Protein AF-A0A409WZF4-F1 (afdb_monomer)

Mean predicted aligned error: 14.05 Å

Structure (mmCIF, N/CA/C/O backbone):
data_AF-A0A409WZF4-F1
#
_entry.id   AF-A0A409WZF4-F1
#
loop_
_atom_site.group_PDB
_atom_site.id
_atom_site.type_symbol
_atom_site.label_atom_id
_atom_site.label_alt_id
_atom_site.label_comp_id
_atom_site.label_asym_id
_atom_site.label_entity_id
_atom_site.label_seq_id
_atom_site.pdbx_PDB_ins_code
_atom_site.Cartn_x
_atom_site.Cartn_y
_atom_site.Cartn_z
_atom_site.occupancy
_atom_site.B_iso_or_equiv
_atom_site.auth_seq_id
_atom_site.auth_comp_id
_atom_site.auth_asym_id
_atom_site.auth_atom_id
_atom_site.pdbx_PDB_model_num
ATOM 1 N N . MET A 1 1 ? -5.340 -4.401 34.064 1.00 44.69 1 MET A N 1
ATOM 2 C CA . MET A 1 1 ? -5.906 -4.883 32.781 1.00 44.69 1 MET A CA 1
ATOM 3 C C . MET A 1 1 ? -4.802 -4.963 31.713 1.00 44.69 1 MET A C 1
ATOM 5 O O . MET A 1 1 ? -5.008 -4.525 30.590 1.00 44.69 1 MET A O 1
ATOM 9 N N . ASP A 1 2 ? -3.638 -5.542 32.041 1.00 51.69 2 ASP A N 1
ATOM 10 C CA . ASP A 1 2 ? -2.490 -5.623 31.113 1.00 51.69 2 ASP A CA 1
ATOM 11 C C . ASP A 1 2 ? -2.281 -7.013 30.501 1.00 51.69 2 ASP A C 1
ATOM 13 O O . ASP A 1 2 ? -1.677 -7.119 29.440 1.00 51.69 2 ASP A O 1
ATOM 17 N N . SER A 1 3 ? -2.851 -8.066 31.104 1.00 51.91 3 SER A N 1
ATOM 18 C CA . SER A 1 3 ? -2.638 -9.458 30.670 1.00 51.91 3 SER A CA 1
ATOM 19 C C . SER A 1 3 ? -3.041 -9.710 29.209 1.00 51.91 3 SER A C 1
ATOM 21 O O . SER A 1 3 ? -2.327 -10.392 28.485 1.00 51.91 3 SER A O 1
ATOM 23 N N . PHE A 1 4 ? -4.135 -9.095 28.740 1.00 53.56 4 PHE A N 1
ATOM 24 C CA . PHE A 1 4 ? -4.645 -9.288 27.375 1.00 53.56 4 PHE A CA 1
ATOM 25 C C . PHE A 1 4 ? -3.746 -8.696 26.278 1.00 53.56 4 PHE A C 1
ATOM 27 O O . PHE A 1 4 ? -3.805 -9.146 25.137 1.00 53.56 4 PHE A O 1
ATOM 34 N N . LYS A 1 5 ? -2.933 -7.675 26.589 1.00 56.38 5 LYS A N 1
ATOM 35 C CA . LYS A 1 5 ? -2.025 -7.063 25.603 1.00 56.38 5 LYS A CA 1
ATOM 36 C C . LYS A 1 5 ? -0.801 -7.946 25.370 1.00 56.38 5 LYS A C 1
ATOM 38 O O . LYS A 1 5 ? -0.409 -8.134 24.224 1.00 56.38 5 LYS A O 1
ATOM 43 N N . THR A 1 6 ? -0.263 -8.522 26.444 1.00 61.72 6 THR A N 1
ATOM 44 C CA . THR A 1 6 ? 0.867 -9.459 26.396 1.00 61.72 6 THR A CA 1
ATOM 45 C C . THR A 1 6 ? 0.544 -10.732 25.622 1.00 61.72 6 THR A C 1
ATOM 47 O O . THR A 1 6 ? 1.403 -11.224 24.898 1.00 61.72 6 THR A O 1
ATOM 50 N N . ASP A 1 7 ? -0.690 -11.235 25.716 1.00 75.31 7 ASP A N 1
ATOM 51 C CA . ASP A 1 7 ? -1.076 -12.468 25.021 1.00 75.31 7 ASP A CA 1
ATOM 52 C C . ASP A 1 7 ? -1.218 -12.256 23.504 1.00 75.31 7 ASP A C 1
ATOM 54 O O . ASP A 1 7 ? -0.769 -13.090 22.721 1.00 75.31 7 ASP A O 1
ATOM 58 N N . PHE A 1 8 ? -1.775 -11.118 23.078 1.00 75.19 8 PHE A N 1
ATOM 59 C CA . PHE A 1 8 ? -1.938 -10.788 21.658 1.00 75.19 8 PHE A CA 1
ATOM 60 C C . PHE A 1 8 ? -0.607 -10.482 20.959 1.00 75.19 8 PHE A C 1
ATOM 62 O O . PHE A 1 8 ? -0.346 -10.981 19.869 1.00 75.19 8 PHE A O 1
ATOM 69 N N . GLU A 1 9 ? 0.252 -9.672 21.581 1.00 71.00 9 GLU A N 1
ATOM 70 C CA . GLU A 1 9 ? 1.573 -9.359 21.024 1.00 71.00 9 GLU A CA 1
ATOM 71 C C . GLU A 1 9 ? 2.424 -10.625 20.880 1.00 71.00 9 GLU A C 1
ATOM 73 O O . GLU A 1 9 ? 3.064 -10.831 19.851 1.00 71.00 9 GLU A O 1
ATOM 78 N N . LYS A 1 10 ? 2.360 -11.523 21.870 1.00 77.81 10 LYS A N 1
ATOM 79 C CA . LYS A 1 10 ? 3.034 -12.819 21.813 1.00 77.81 10 LYS A CA 1
ATOM 80 C C . LYS A 1 10 ? 2.513 -13.693 20.671 1.00 77.81 10 LYS A C 1
ATOM 82 O O . LYS A 1 10 ? 3.322 -14.277 19.962 1.00 77.81 10 LYS A O 1
ATOM 87 N N . GLN A 1 11 ? 1.196 -13.737 20.456 1.00 80.50 11 GLN A N 1
ATOM 88 C CA . GLN A 1 11 ? 0.603 -14.455 19.322 1.00 80.50 11 GLN A CA 1
ATOM 89 C C . GLN A 1 11 ? 1.108 -13.920 17.979 1.00 80.50 11 GLN A C 1
ATOM 91 O O . GLN A 1 11 ? 1.505 -14.713 17.134 1.00 80.50 11 GLN A O 1
ATOM 96 N N . LEU A 1 12 ? 1.170 -12.597 17.796 1.00 74.31 12 LEU A N 1
ATOM 97 C CA . LEU A 1 12 ? 1.699 -12.004 16.563 1.00 74.31 12 LEU A CA 1
ATOM 98 C C . LEU A 1 12 ? 3.181 -12.327 16.347 1.00 74.31 12 LEU A C 1
ATOM 100 O O . LEU A 1 12 ? 3.586 -12.623 15.226 1.00 74.31 12 LEU A O 1
ATOM 104 N N . ILE A 1 13 ? 3.994 -12.275 17.404 1.00 75.00 13 ILE A N 1
ATOM 105 C CA . ILE A 1 13 ? 5.414 -12.633 17.3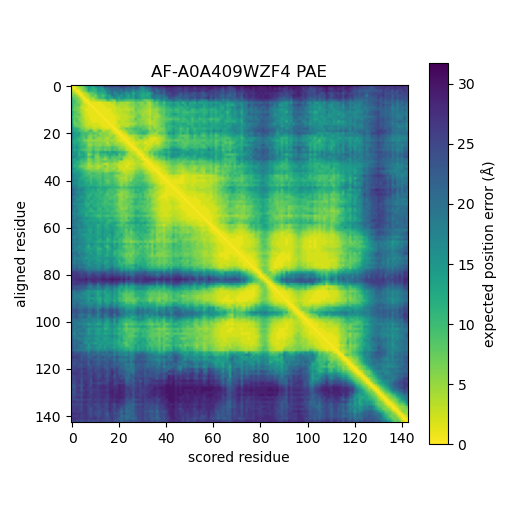19 1.00 75.00 13 ILE A CA 1
ATOM 106 C C . ILE A 1 13 ? 5.560 -14.108 16.942 1.00 75.00 13 ILE A C 1
ATOM 108 O O . ILE A 1 13 ? 6.340 -14.431 16.048 1.00 75.00 13 IL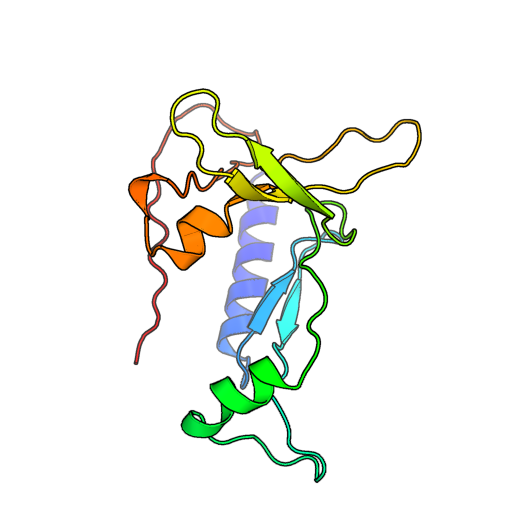E A O 1
ATOM 112 N N . ASP A 1 14 ? 4.791 -14.994 17.573 1.00 80.12 14 ASP A N 1
ATOM 113 C CA . ASP A 1 14 ? 4.802 -16.419 17.256 1.00 80.12 14 ASP A CA 1
ATOM 114 C C . ASP A 1 14 ? 4.353 -16.657 15.802 1.00 80.12 14 ASP A C 1
ATOM 116 O O . ASP A 1 14 ? 5.024 -17.386 15.076 1.00 80.12 14 ASP A O 1
ATOM 120 N N . GLU A 1 15 ? 3.294 -16.000 15.322 1.00 79.12 15 GLU A N 1
ATOM 121 C CA . GLU A 1 15 ? 2.870 -16.071 13.916 1.00 79.12 15 GLU A CA 1
ATOM 122 C C . GLU A 1 15 ? 3.976 -15.602 12.956 1.00 79.12 15 GLU A C 1
ATOM 124 O O . GLU A 1 15 ? 4.253 -16.271 11.959 1.00 79.12 15 GLU A O 1
ATOM 129 N N . GLN A 1 16 ? 4.651 -14.490 13.263 1.00 74.81 16 GLN A N 1
ATOM 130 C CA . GLN A 1 16 ? 5.725 -13.951 12.428 1.00 74.81 16 GLN A CA 1
ATOM 131 C C . GLN A 1 16 ? 6.947 -14.874 12.391 1.00 74.81 16 GLN A C 1
ATOM 133 O O . GLN A 1 16 ? 7.543 -15.055 11.332 1.00 74.81 16 GLN A O 1
ATOM 138 N N . LEU A 1 17 ? 7.313 -15.478 13.526 1.00 75.44 17 LEU A N 1
ATOM 139 C CA . LEU A 1 17 ? 8.435 -16.416 13.620 1.00 75.44 17 LEU A CA 1
ATOM 140 C C . LEU A 1 17 ? 8.213 -17.689 12.792 1.00 75.44 17 LEU A C 1
ATOM 142 O O . LEU A 1 17 ? 9.183 -18.291 12.336 1.00 75.44 17 LEU A O 1
ATOM 146 N N . HIS A 1 18 ? 6.956 -18.093 12.596 1.00 76.94 18 HIS A N 1
ATOM 147 C CA . HIS A 1 18 ? 6.596 -19.275 11.809 1.00 76.94 18 HIS A CA 1
ATOM 148 C C . HIS A 1 18 ? 6.220 -18.949 10.355 1.00 76.94 18 HIS A C 1
ATOM 150 O O . HIS A 1 18 ? 5.984 -19.867 9.566 1.00 76.94 18 HIS A O 1
ATOM 156 N N . ALA A 1 19 ? 6.170 -17.671 9.974 1.00 73.44 19 ALA A N 1
ATOM 157 C CA . ALA A 1 19 ? 5.874 -17.270 8.608 1.00 73.44 19 ALA A CA 1
ATOM 158 C C . ALA A 1 19 ? 7.068 -17.575 7.687 1.00 73.44 19 ALA A C 1
ATOM 160 O O . ALA A 1 19 ? 8.174 -17.078 7.880 1.00 73.44 19 ALA A O 1
ATOM 161 N N . ALA A 1 20 ? 6.831 -18.366 6.638 1.00 69.88 20 ALA A N 1
ATOM 162 C CA . ALA A 1 20 ? 7.826 -18.628 5.592 1.00 69.88 20 ALA A CA 1
ATOM 163 C C . ALA A 1 20 ? 7.965 -17.464 4.589 1.00 69.88 20 ALA A C 1
ATOM 165 O O . ALA A 1 20 ? 8.864 -17.472 3.749 1.00 69.88 20 ALA A O 1
ATOM 166 N N . ASN A 1 21 ? 7.066 -16.478 4.673 1.00 68.50 21 ASN A N 1
ATOM 167 C CA . ASN A 1 21 ? 6.917 -15.379 3.729 1.00 68.50 21 ASN A CA 1
ATOM 168 C C . ASN A 1 21 ? 7.046 -14.021 4.424 1.00 68.50 21 ASN A C 1
ATOM 170 O O . ASN A 1 21 ? 6.842 -13.887 5.632 1.00 68.50 21 ASN A O 1
ATOM 174 N N . MET A 1 22 ? 7.330 -12.986 3.631 1.00 71.69 22 MET A N 1
ATOM 175 C CA . MET A 1 22 ? 7.289 -11.606 4.104 1.00 71.69 22 MET A CA 1
ATOM 176 C C . MET A 1 22 ? 5.851 -11.245 4.497 1.00 71.69 22 MET A C 1
ATOM 178 O O . MET A 1 22 ? 4.932 -11.313 3.679 1.00 71.69 22 MET A O 1
ATOM 182 N N . THR A 1 23 ? 5.656 -10.860 5.754 1.00 72.88 23 THR A N 1
ATOM 183 C CA . THR A 1 23 ? 4.357 -10.478 6.313 1.00 72.88 23 THR A CA 1
ATOM 184 C C . THR A 1 23 ? 4.352 -9.000 6.696 1.00 72.88 23 THR A C 1
ATOM 186 O O . THR A 1 23 ? 5.381 -8.420 7.034 1.00 72.88 23 THR A O 1
ATOM 189 N N . THR A 1 24 ? 3.183 -8.369 6.621 1.00 74.12 24 THR A N 1
ATOM 190 C CA . THR A 1 24 ? 2.914 -7.028 7.153 1.00 74.12 24 THR A CA 1
ATOM 191 C C . THR A 1 24 ? 1.776 -7.087 8.161 1.00 74.12 24 THR A C 1
ATOM 193 O O . THR A 1 24 ? 0.978 -8.025 8.169 1.00 74.12 24 THR A O 1
ATOM 196 N N . PHE A 1 25 ? 1.692 -6.090 9.034 1.00 72.81 25 PHE A N 1
ATOM 197 C CA . PHE A 1 25 ? 0.661 -6.026 10.059 1.00 72.81 25 PHE A CA 1
ATOM 198 C C . PHE A 1 25 ? -0.538 -5.210 9.578 1.00 72.81 25 PHE A C 1
ATOM 200 O O . PHE A 1 25 ? -0.417 -4.027 9.255 1.00 72.81 25 PHE A O 1
ATOM 207 N N . ARG A 1 26 ? -1.724 -5.826 9.579 1.00 69.06 26 ARG A N 1
ATOM 208 C CA . ARG A 1 26 ? -2.988 -5.142 9.306 1.00 69.06 26 ARG A CA 1
ATOM 209 C C . ARG A 1 26 ? -3.718 -4.870 10.629 1.00 69.06 26 ARG A C 1
ATOM 211 O O . ARG A 1 26 ? -4.248 -5.809 11.224 1.00 69.06 26 ARG A O 1
ATOM 218 N N . PRO A 1 27 ? -3.806 -3.606 11.084 1.00 63.22 27 PRO A N 1
ATOM 219 C CA . PRO A 1 27 ? -4.362 -3.272 12.399 1.00 63.22 27 PRO A CA 1
ATOM 220 C C . PRO A 1 27 ? -5.885 -3.424 12.503 1.00 63.22 27 PRO A C 1
ATOM 222 O O . PRO A 1 27 ? -6.400 -3.516 13.614 1.00 63.22 27 PRO A O 1
ATOM 225 N N . TYR A 1 28 ? -6.603 -3.438 11.374 1.00 56.84 28 TYR A N 1
ATOM 226 C CA . TYR A 1 28 ? -8.062 -3.546 11.341 1.00 56.84 28 TYR A CA 1
ATOM 227 C C . TYR A 1 28 ? -8.553 -4.636 10.378 1.00 56.84 28 TYR A C 1
ATOM 229 O O . TYR A 1 28 ? -7.959 -4.820 9.306 1.00 56.84 28 TYR A O 1
ATOM 237 N N . PRO A 1 29 ? -9.674 -5.307 10.710 1.00 59.91 29 PRO A N 1
ATOM 238 C CA . PRO A 1 29 ? -10.479 -5.157 11.940 1.00 59.91 29 PRO A CA 1
ATOM 239 C C . PRO A 1 29 ? -9.742 -5.650 13.201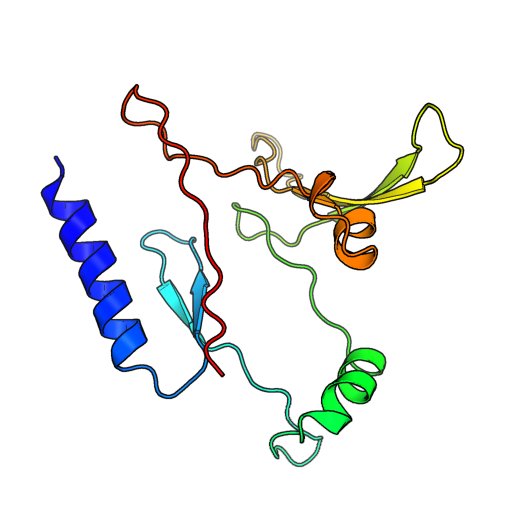 1.00 59.91 29 PRO A C 1
ATOM 241 O O . PRO A 1 29 ? -8.761 -6.369 13.075 1.00 59.91 29 PRO A O 1
ATOM 244 N N . PHE A 1 30 ? -10.177 -5.243 14.403 1.00 60.22 30 PHE A N 1
ATOM 245 C CA . PHE A 1 30 ? -9.614 -5.782 15.652 1.00 60.22 30 PHE A CA 1
ATOM 246 C C . PHE A 1 30 ? -10.179 -7.186 15.947 1.00 60.22 30 PHE A C 1
ATOM 248 O O . PHE A 1 30 ? -11.393 -7.362 15.814 1.00 60.22 30 PHE A O 1
ATOM 255 N N . PRO A 1 31 ? -9.355 -8.146 16.418 1.00 68.38 31 PRO A N 1
ATOM 256 C CA . PRO A 1 31 ? -7.902 -8.054 16.616 1.00 68.38 31 PRO A CA 1
ATOM 257 C C . PRO A 1 31 ? -7.132 -7.974 15.288 1.00 68.38 31 PRO A C 1
ATOM 259 O O . PRO A 1 31 ? -7.497 -8.639 14.322 1.00 68.38 31 PRO A O 1
ATOM 262 N N . GLY A 1 32 ? -6.088 -7.135 15.246 1.00 67.38 32 GLY A N 1
ATOM 263 C CA . GLY A 1 32 ? -5.239 -6.994 14.060 1.00 67.38 32 GLY A CA 1
ATOM 264 C C . GLY A 1 32 ? -4.570 -8.320 13.690 1.00 67.38 32 GLY A C 1
ATOM 265 O O . GLY A 1 32 ? -4.417 -9.193 14.539 1.00 67.38 32 GLY A O 1
ATOM 266 N N . ARG A 1 33 ? -4.173 -8.473 12.428 1.00 77.44 33 ARG A N 1
ATOM 267 C CA . ARG A 1 33 ? -3.636 -9.734 11.893 1.00 77.44 33 ARG A CA 1
ATOM 268 C C . ARG A 1 33 ? -2.383 -9.509 11.062 1.00 77.44 33 ARG A C 1
ATOM 270 O O . ARG A 1 33 ? -2.276 -8.479 10.391 1.00 77.44 33 ARG A O 1
ATOM 277 N N . LEU A 1 34 ? -1.479 -10.486 11.051 1.00 76.56 34 LEU A N 1
ATOM 278 C CA . LEU A 1 34 ? -0.448 -10.551 10.022 1.00 76.56 34 LEU A CA 1
ATOM 279 C C . LEU A 1 34 ? -1.083 -10.935 8.686 1.00 76.56 34 LEU A C 1
ATOM 281 O O . LEU A 1 34 ? -1.997 -11.757 8.612 1.00 76.56 34 LEU A O 1
ATOM 285 N N . VAL A 1 35 ? -0.625 -10.294 7.621 1.00 77.94 35 VAL A N 1
ATOM 286 C CA . VAL A 1 35 ? -1.016 -10.609 6.249 1.00 77.94 35 VAL A CA 1
ATOM 287 C C . VAL A 1 35 ? 0.240 -10.778 5.413 1.00 77.94 35 VAL A C 1
ATOM 289 O O . VAL A 1 35 ? 1.191 -10.011 5.549 1.00 77.94 35 VAL A O 1
ATOM 292 N N . GLU A 1 36 ? 0.263 -11.793 4.559 1.00 76.81 36 GLU A N 1
ATOM 293 C CA . GLU A 1 36 ? 1.377 -12.004 3.638 1.00 76.81 36 GLU A CA 1
ATOM 294 C C . GLU A 1 36 ? 1.393 -10.909 2.572 1.00 76.81 36 GLU A C 1
ATOM 296 O O . GLU A 1 36 ? 0.349 -10.533 2.031 1.00 76.81 36 GLU A O 1
ATOM 301 N N . ILE A 1 37 ? 2.584 -10.392 2.275 1.00 74.19 37 ILE A N 1
ATOM 302 C CA . ILE A 1 37 ? 2.786 -9.484 1.153 1.00 74.19 37 ILE A CA 1
ATOM 303 C C . ILE A 1 37 ? 3.060 -10.354 -0.076 1.00 74.19 37 ILE A C 1
ATOM 305 O O . ILE A 1 37 ? 4.107 -11.008 -0.125 1.00 74.19 37 ILE A O 1
ATOM 309 N N . PRO A 1 38 ? 2.156 -10.388 -1.073 1.00 77.31 38 PRO A N 1
ATOM 310 C CA . PRO A 1 38 ? 2.377 -11.193 -2.261 1.00 77.31 38 PRO A CA 1
ATOM 311 C C . PRO A 1 38 ? 3.597 -10.668 -3.017 1.00 77.31 38 PRO A C 1
ATOM 313 O O . PRO A 1 38 ? 3.695 -9.479 -3.329 1.00 77.31 38 PRO A O 1
ATOM 316 N N . TYR A 1 39 ? 4.534 -11.565 -3.322 1.00 81.81 39 TYR A N 1
ATOM 317 C CA . TYR A 1 39 ? 5.678 -11.219 -4.151 1.00 81.81 39 TYR A CA 1
ATOM 318 C C . TYR A 1 39 ? 5.232 -11.076 -5.619 1.00 81.81 39 TYR A C 1
ATOM 320 O O . TYR A 1 39 ? 4.501 -11.943 -6.104 1.00 81.81 39 TYR A O 1
ATOM 328 N N . PRO A 1 40 ? 5.669 -10.033 -6.349 1.00 84.50 40 PRO A N 1
ATOM 329 C CA . PRO A 1 40 ? 5.321 -9.847 -7.756 1.00 84.50 40 PRO A CA 1
ATOM 330 C C . PRO A 1 40 ? 5.610 -11.074 -8.631 1.00 84.50 40 PRO A C 1
ATOM 332 O O . PRO A 1 40 ? 6.739 -11.576 -8.677 1.00 84.50 40 PRO A O 1
ATOM 335 N N . LEU A 1 41 ? 4.589 -11.538 -9.354 1.00 85.88 41 LEU A N 1
ATOM 336 C CA . LEU A 1 41 ? 4.680 -12.668 -10.278 1.00 85.88 41 LEU A CA 1
ATOM 337 C C . LEU A 1 41 ? 4.648 -12.180 -11.732 1.00 85.88 41 LEU A C 1
ATOM 339 O O . LEU A 1 41 ? 4.015 -11.178 -12.052 1.00 85.88 41 LEU A O 1
ATOM 343 N N . SER A 1 42 ? 5.324 -12.898 -12.625 1.00 83.38 42 SER A N 1
ATOM 344 C CA . SER A 1 42 ? 5.209 -12.696 -14.070 1.00 83.38 42 SER A CA 1
ATOM 345 C C . SER A 1 42 ? 3.856 -13.186 -14.596 1.00 83.38 42 SER A C 1
ATOM 347 O O . SER A 1 42 ? 3.134 -13.905 -13.907 1.00 83.38 42 SER A O 1
ATOM 349 N N . GLU A 1 43 ? 3.546 -12.896 -15.863 1.00 85.56 43 GLU A N 1
ATOM 350 C CA . GLU A 1 43 ? 2.345 -13.407 -16.554 1.00 85.56 43 GLU A CA 1
ATOM 351 C C . GLU A 1 43 ? 2.237 -14.944 -16.537 1.00 85.56 43 GLU A C 1
ATOM 353 O O . GLU A 1 43 ? 1.153 -15.507 -16.630 1.00 85.56 43 GLU A O 1
ATOM 358 N N . GLN A 1 44 ? 3.368 -15.641 -16.393 1.00 89.00 44 GLN A N 1
ATOM 359 C CA . GLN A 1 44 ? 3.447 -17.100 -16.289 1.00 89.00 44 GLN A CA 1
ATOM 360 C C . GLN A 1 44 ? 3.379 -17.601 -14.833 1.00 89.00 44 GLN A C 1
ATOM 362 O O . GLN A 1 44 ? 3.664 -18.770 -14.579 1.00 89.00 44 GLN A O 1
ATOM 367 N N . GLY A 1 45 ? 3.077 -16.725 -13.869 1.00 84.75 45 GLY A N 1
ATOM 368 C CA . GLY A 1 45 ? 2.981 -17.052 -12.446 1.00 84.75 45 GLY A CA 1
ATOM 369 C C . GLY A 1 45 ? 4.324 -17.313 -11.758 1.00 84.75 45 GLY A C 1
ATOM 370 O O . GLY A 1 45 ? 4.352 -17.934 -10.698 1.00 84.75 45 GLY A O 1
ATOM 371 N N . ARG A 1 46 ? 5.454 -16.886 -12.344 1.00 87.56 46 ARG A N 1
ATOM 372 C CA . ARG A 1 46 ? 6.789 -17.087 -11.752 1.00 87.56 46 ARG A CA 1
ATOM 373 C C . ARG A 1 46 ? 7.222 -15.869 -10.935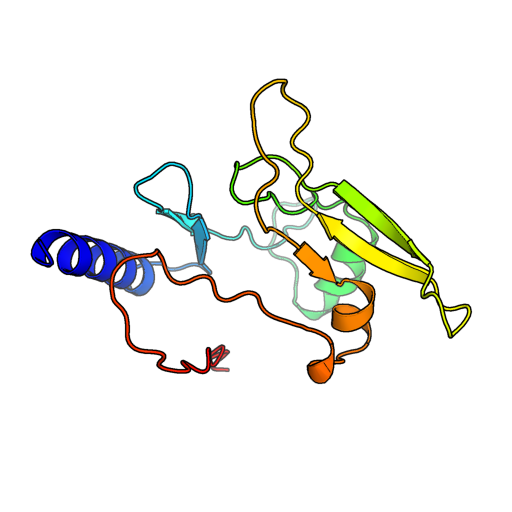 1.00 87.56 46 ARG A C 1
ATOM 375 O O . ARG A 1 46 ? 6.998 -14.757 -11.405 1.00 87.56 46 ARG A O 1
ATOM 382 N N . PRO A 1 47 ? 7.899 -16.040 -9.785 1.00 86.75 47 PRO A N 1
ATOM 383 C CA . PRO A 1 47 ? 8.468 -14.916 -9.047 1.00 86.75 47 PRO A CA 1
ATOM 384 C C . PRO A 1 47 ? 9.384 -14.073 -9.933 1.00 86.75 47 PRO A C 1
ATOM 386 O O . PRO A 1 47 ? 10.232 -14.607 -10.657 1.00 86.75 47 PRO A O 1
ATOM 389 N N . LEU A 1 48 ? 9.208 -12.755 -9.893 1.00 86.25 48 LEU A N 1
ATOM 390 C CA . LEU A 1 48 ? 10.083 -11.842 -10.615 1.00 86.25 48 LEU A CA 1
ATOM 391 C C . LEU A 1 48 ? 11.452 -11.745 -9.938 1.00 86.25 48 LEU A C 1
ATOM 393 O O . LEU A 1 48 ? 11.585 -11.785 -8.725 1.00 86.25 48 LEU A O 1
ATOM 397 N N . ALA A 1 49 ? 12.516 -11.622 -10.723 1.00 87.88 49 ALA A N 1
ATOM 398 C CA . ALA A 1 49 ? 13.829 -11.379 -10.137 1.00 87.88 49 ALA A CA 1
ATOM 399 C C . ALA A 1 49 ? 13.909 -9.934 -9.594 1.00 87.88 49 ALA A C 1
ATOM 401 O O . ALA A 1 49 ? 13.333 -9.041 -10.222 1.00 87.88 49 ALA A O 1
ATOM 402 N N . PRO A 1 50 ? 14.677 -9.659 -8.517 1.00 88.75 50 PRO A N 1
ATOM 403 C CA . PRO A 1 50 ? 14.756 -8.326 -7.907 1.00 88.75 50 PRO A CA 1
ATOM 404 C C . PRO A 1 50 ? 15.066 -7.188 -8.890 1.00 88.75 50 PRO A C 1
ATOM 406 O O . PRO A 1 50 ? 14.450 -6.129 -8.836 1.00 88.75 50 PRO A O 1
ATOM 409 N N . HIS A 1 51 ? 15.958 -7.423 -9.857 1.00 88.75 51 HIS A N 1
ATOM 410 C CA . HIS A 1 51 ? 16.325 -6.428 -10.871 1.00 88.75 51 HIS A CA 1
ATOM 411 C C . HIS A 1 51 ? 15.194 -6.091 -11.861 1.00 88.75 51 HIS A C 1
ATOM 413 O O . HIS A 1 51 ? 15.289 -5.091 -12.563 1.00 88.75 51 HIS A O 1
ATOM 419 N N . ARG A 1 52 ? 14.129 -6.904 -11.934 1.00 88.31 52 ARG A N 1
ATOM 420 C CA . ARG A 1 52 ? 12.950 -6.668 -12.789 1.00 88.31 52 ARG A CA 1
ATOM 421 C C . ARG A 1 52 ? 11.812 -5.956 -12.058 1.00 88.31 52 ARG A C 1
ATOM 423 O O . ARG A 1 52 ? 10.846 -5.558 -12.704 1.00 88.31 52 ARG A O 1
ATOM 430 N N . LEU A 1 53 ? 11.906 -5.797 -10.735 1.00 86.38 53 LEU A N 1
ATOM 431 C CA . LEU A 1 53 ? 10.878 -5.124 -9.940 1.00 86.38 53 LEU A CA 1
ATOM 432 C C . LEU A 1 53 ? 10.639 -3.666 -10.371 1.00 86.38 53 LEU A C 1
ATOM 434 O O . LEU A 1 53 ? 9.474 -3.290 -10.447 1.00 86.38 53 LEU A O 1
ATOM 438 N N . PRO A 1 54 ? 11.653 -2.850 -10.731 1.00 88.38 54 PRO A N 1
ATOM 439 C CA . PRO A 1 54 ? 11.400 -1.485 -11.199 1.00 88.38 54 PRO A CA 1
ATOM 440 C C . PRO A 1 54 ? 10.524 -1.427 -12.458 1.00 88.38 54 PRO A C 1
ATOM 442 O O . PRO A 1 54 ? 9.606 -0.614 -12.533 1.00 88.38 54 PRO A O 1
ATOM 445 N N . ASP A 1 55 ? 10.766 -2.311 -13.429 1.00 89.75 55 ASP A N 1
ATOM 446 C CA . ASP A 1 55 ? 9.971 -2.373 -14.663 1.00 89.75 55 ASP A CA 1
ATOM 447 C C . ASP A 1 55 ? 8.560 -2.905 -14.402 1.00 89.75 55 ASP A C 1
ATOM 449 O O . ASP A 1 55 ? 7.583 -2.404 -14.964 1.00 89.75 55 ASP A O 1
ATOM 453 N N . TYR A 1 56 ? 8.438 -3.878 -13.496 1.00 87.31 56 TYR A N 1
ATOM 454 C CA . TYR A 1 56 ? 7.142 -4.343 -13.015 1.00 87.31 56 TYR A CA 1
ATOM 455 C C . TYR A 1 56 ? 6.348 -3.192 -12.391 1.00 87.31 56 TYR A C 1
ATOM 457 O O . TYR A 1 56 ? 5.217 -2.935 -12.798 1.00 87.31 56 TYR A O 1
ATOM 465 N N . CYS A 1 57 ? 6.963 -2.427 -11.487 1.00 86.25 57 CYS A N 1
ATOM 466 C CA . CYS A 1 57 ? 6.303 -1.316 -10.811 1.00 86.25 57 CYS A CA 1
ATOM 467 C C . CYS A 1 57 ? 5.887 -0.179 -11.756 1.00 86.25 57 CYS A C 1
ATOM 469 O O . CYS A 1 57 ? 4.957 0.557 -11.452 1.00 86.25 57 CYS A O 1
ATOM 471 N N . ARG A 1 58 ? 6.544 -0.027 -12.911 1.00 86.00 58 ARG A N 1
ATOM 472 C CA . ARG A 1 58 ? 6.160 0.966 -13.932 1.00 86.00 58 ARG A CA 1
ATOM 473 C C . ARG A 1 58 ? 4.970 0.539 -14.785 1.00 86.00 58 ARG A C 1
ATOM 475 O O . ARG A 1 58 ? 4.310 1.389 -15.373 1.00 86.00 58 ARG A O 1
ATOM 482 N N . THR A 1 59 ? 4.749 -0.764 -14.912 1.00 83.88 59 THR A N 1
ATOM 483 C CA . THR A 1 59 ? 3.746 -1.346 -15.818 1.00 83.88 59 THR A CA 1
ATOM 484 C C . THR A 1 59 ? 2.491 -1.816 -15.094 1.00 83.88 59 THR A C 1
ATOM 486 O O . THR A 1 59 ? 1.476 -2.064 -15.739 1.00 83.88 59 THR A O 1
ATOM 489 N N . HIS A 1 60 ? 2.542 -1.905 -13.765 1.00 81.62 60 HIS A N 1
ATOM 490 C CA . HIS A 1 60 ? 1.433 -2.343 -12.929 1.00 81.62 60 HIS A CA 1
ATOM 491 C C . HIS A 1 60 ? 0.854 -1.166 -12.150 1.00 81.62 60 HIS A C 1
ATOM 493 O O . HIS A 1 60 ? 1.578 -0.292 -11.674 1.00 81.62 60 HIS A O 1
ATOM 499 N N . GLN A 1 61 ? -0.470 -1.152 -12.024 1.00 79.25 61 GLN A N 1
ATOM 500 C CA . GLN A 1 61 ? -1.162 -0.234 -11.130 1.00 79.25 61 GLN A CA 1
ATOM 501 C C . GLN A 1 61 ? -1.192 -0.848 -9.733 1.00 79.25 61 GLN A C 1
ATOM 503 O O . GLN A 1 61 ? -1.452 -2.041 -9.580 1.00 79.25 61 GLN A O 1
ATOM 508 N N . PHE A 1 62 ? -0.912 -0.024 -8.730 1.00 80.62 62 PHE A N 1
ATOM 509 C CA . PHE A 1 62 ? -1.011 -0.402 -7.327 1.00 80.62 62 PHE A CA 1
ATOM 510 C C . PHE A 1 62 ? -2.154 0.373 -6.697 1.00 80.62 62 PHE A C 1
ATOM 512 O O . PHE A 1 62 ? -2.294 1.575 -6.941 1.00 80.62 62 PHE A O 1
ATOM 519 N N . ASP A 1 63 ? -2.934 -0.317 -5.873 1.00 81.88 63 ASP A N 1
ATOM 520 C CA . ASP A 1 63 ? -3.961 0.322 -5.061 1.00 81.88 63 ASP A CA 1
ATOM 521 C C . ASP A 1 63 ? -3.308 1.313 -4.092 1.00 81.88 63 ASP A C 1
ATOM 523 O O . ASP A 1 63 ? -2.216 1.071 -3.558 1.00 81.88 63 ASP A O 1
ATOM 527 N N . LEU A 1 64 ? -3.985 2.433 -3.834 1.00 85.00 64 LEU A N 1
ATOM 528 C CA . LEU A 1 64 ? -3.518 3.357 -2.809 1.00 85.00 64 LEU A CA 1
ATOM 529 C C . LEU A 1 64 ? -3.639 2.693 -1.429 1.00 85.00 64 LEU A C 1
ATOM 531 O O . LEU A 1 64 ? -4.565 1.912 -1.176 1.00 85.00 64 LEU A O 1
ATOM 535 N N . PRO A 1 65 ? -2.733 3.001 -0.483 1.00 83.12 65 PRO A N 1
ATOM 536 C CA . PRO A 1 65 ? -2.816 2.421 0.846 1.00 83.12 65 PRO A CA 1
ATOM 537 C C . PRO A 1 65 ? -4.141 2.800 1.511 1.00 83.12 65 PRO A C 1
ATOM 539 O O . PRO A 1 65 ? -4.737 3.844 1.234 1.00 83.12 65 PRO A O 1
ATOM 542 N N . SER A 1 66 ? -4.603 1.945 2.418 1.00 83.25 66 SER A N 1
ATOM 543 C CA . SER A 1 66 ? -5.798 2.218 3.213 1.00 83.25 66 SER A CA 1
ATOM 544 C C . SER A 1 66 ? -5.465 3.044 4.457 1.00 83.25 66 SER A C 1
ATOM 546 O O . SER A 1 66 ? -4.430 2.836 5.089 1.00 83.25 66 SER A O 1
ATOM 548 N N . CYS A 1 67 ? -6.372 3.936 4.858 1.00 80.88 67 CYS A N 1
ATOM 549 C CA . CYS A 1 67 ? -6.277 4.657 6.125 1.00 80.88 67 CYS A CA 1
ATOM 550 C C . CYS A 1 67 ? -6.680 3.764 7.317 1.00 80.88 67 CYS A C 1
ATOM 552 O O . CYS A 1 67 ? -7.060 2.604 7.143 1.00 80.88 67 CYS A O 1
ATOM 554 N N . PHE A 1 68 ? -6.669 4.294 8.546 1.00 76.12 68 PHE A N 1
ATOM 555 C CA . PHE A 1 68 ? -7.039 3.523 9.747 1.00 76.12 68 PHE A CA 1
ATOM 556 C C . PHE A 1 68 ? -8.498 3.045 9.777 1.00 76.12 68 PHE A C 1
ATOM 558 O O . PHE A 1 68 ? -8.824 2.135 10.530 1.00 76.12 68 PHE A O 1
ATOM 565 N N . HIS A 1 69 ? -9.362 3.591 8.922 1.00 72.69 69 HIS A N 1
ATOM 566 C CA . HIS A 1 69 ? -10.723 3.089 8.722 1.00 72.69 69 HIS A CA 1
ATOM 567 C C . HIS A 1 69 ? -10.799 1.896 7.757 1.00 72.69 69 HIS A C 1
ATOM 569 O O . HIS A 1 69 ? -11.887 1.398 7.484 1.00 72.69 69 HIS A O 1
ATOM 575 N N . GLY A 1 70 ? -9.669 1.466 7.185 1.00 76.81 70 GLY A N 1
ATOM 576 C CA . GLY A 1 70 ? -9.626 0.446 6.138 1.00 76.81 70 GLY A CA 1
ATOM 577 C C . GLY A 1 70 ? -10.153 0.927 4.781 1.00 76.81 70 GLY A C 1
ATOM 578 O O . GLY A 1 70 ? -10.404 0.097 3.914 1.00 76.81 70 GLY A O 1
ATOM 579 N N . LYS A 1 71 ? -10.335 2.242 4.600 1.00 82.50 71 LYS A N 1
ATOM 580 C CA . LYS A 1 71 ? -10.776 2.869 3.344 1.00 82.50 71 LYS A CA 1
ATOM 581 C C . LYS A 1 71 ? -9.564 3.326 2.536 1.00 82.50 71 LYS A C 1
ATOM 583 O O . LYS A 1 71 ? -8.599 3.803 3.131 1.00 82.50 71 LYS A O 1
ATOM 588 N N . GLU A 1 72 ? -9.630 3.214 1.212 1.00 88.56 72 GLU A N 1
ATOM 589 C CA . GLU A 1 72 ? -8.590 3.725 0.311 1.00 88.56 72 GLU A CA 1
ATOM 590 C C . GLU A 1 72 ? -8.330 5.218 0.566 1.00 88.56 72 GLU A C 1
ATOM 592 O O . GLU A 1 72 ? -9.261 6.002 0.774 1.00 88.56 72 GLU A O 1
ATOM 597 N N . THR A 1 73 ? -7.058 5.602 0.619 1.00 91.50 73 THR A N 1
ATOM 598 C CA . THR A 1 73 ? -6.647 6.991 0.858 1.00 91.50 73 THR A CA 1
ATOM 599 C C . THR A 1 73 ? -6.892 7.864 -0.365 1.00 91.50 73 THR A C 1
ATOM 601 O O . THR A 1 73 ? -7.025 7.384 -1.486 1.00 91.50 73 THR A O 1
ATOM 604 N N . LYS A 1 74 ? -6.984 9.177 -0.152 1.00 92.94 74 LYS A N 1
ATOM 605 C CA . LYS A 1 74 ? -7.036 10.151 -1.247 1.00 92.94 74 LYS A CA 1
ATOM 606 C C . LYS A 1 74 ? -5.656 10.758 -1.455 1.00 92.94 74 LYS A C 1
ATOM 608 O O . LYS A 1 74 ? -4.952 11.038 -0.486 1.00 92.94 74 LYS A O 1
ATOM 613 N N . LEU A 1 75 ? -5.315 11.000 -2.713 1.00 92.69 75 LEU A N 1
ATOM 614 C CA . LEU A 1 75 ? -4.145 11.771 -3.108 1.00 92.69 75 LEU A CA 1
ATOM 615 C C . LEU A 1 75 ? -4.518 13.260 -3.136 1.00 92.69 75 LEU A C 1
ATOM 617 O O . LEU A 1 75 ? -5.417 13.655 -3.878 1.00 92.69 75 LEU A O 1
ATOM 621 N N . THR A 1 76 ? -3.841 14.078 -2.334 1.00 90.81 76 THR A N 1
ATOM 622 C CA . THR A 1 76 ? -4.069 15.526 -2.249 1.00 90.81 76 THR A CA 1
ATOM 623 C C . THR A 1 76 ? -2.790 16.267 -2.636 1.00 90.81 76 THR A C 1
ATOM 625 O O . THR A 1 76 ? -1.733 16.028 -2.051 1.00 90.81 76 THR A O 1
ATOM 628 N N . ILE A 1 77 ? -2.897 17.194 -3.590 1.00 91.06 77 ILE A N 1
ATOM 629 C CA . ILE A 1 77 ? -1.839 18.156 -3.927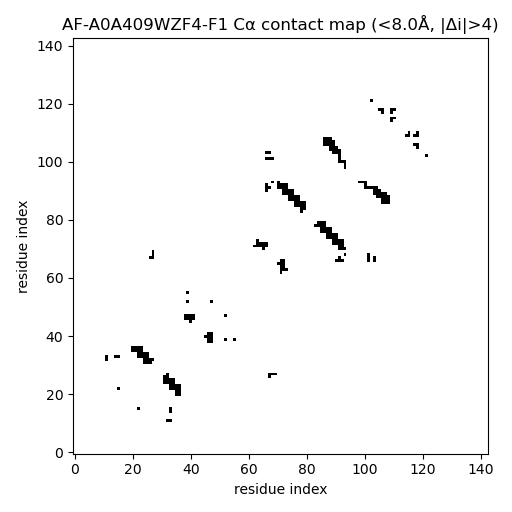 1.00 91.06 77 ILE A CA 1
ATOM 630 C C . ILE A 1 77 ? -2.087 19.415 -3.095 1.00 91.06 77 ILE A C 1
ATOM 632 O O . ILE A 1 77 ? -3.205 19.932 -3.088 1.00 91.06 77 ILE A O 1
ATOM 636 N N . LYS A 1 78 ? -1.071 19.875 -2.367 1.00 87.38 78 LYS A N 1
ATOM 637 C CA . LYS A 1 78 ? -1.131 21.071 -1.523 1.00 87.38 78 LYS A CA 1
ATOM 638 C C . LYS A 1 78 ? -0.059 22.063 -1.942 1.00 87.38 78 LYS A C 1
ATOM 640 O O . LYS A 1 78 ? 1.068 21.668 -2.233 1.00 87.38 78 LYS A O 1
ATOM 645 N N . ASP A 1 79 ? -0.406 23.341 -1.915 1.00 84.12 79 ASP A N 1
ATOM 646 C CA . ASP A 1 79 ? 0.535 24.422 -2.186 1.00 84.12 79 ASP A CA 1
ATOM 647 C C . ASP A 1 79 ? 1.330 24.747 -0.915 1.00 84.12 79 ASP A C 1
ATOM 649 O O . ASP A 1 79 ? 0.750 24.913 0.163 1.00 84.12 79 ASP A O 1
ATOM 653 N N . ALA A 1 80 ? 2.659 24.833 -1.016 1.00 75.00 80 ALA A N 1
ATOM 654 C CA . ALA A 1 80 ? 3.466 25.400 0.056 1.00 75.00 80 ALA A CA 1
ATOM 655 C C . ALA A 1 80 ? 3.328 26.925 0.021 1.00 75.00 80 ALA A C 1
ATOM 657 O O . ALA A 1 80 ? 3.668 27.570 -0.971 1.00 75.00 80 ALA A O 1
ATOM 658 N N . SER A 1 81 ? 2.849 27.503 1.123 1.00 64.19 81 SER A N 1
ATOM 659 C CA . SER A 1 81 ? 2.525 28.928 1.252 1.00 64.19 81 SER A CA 1
ATOM 660 C C . SER A 1 81 ? 3.710 29.884 1.056 1.00 64.19 81 SER A C 1
ATOM 662 O O . SER A 1 81 ? 3.483 31.083 0.933 1.00 64.19 81 SER A O 1
ATOM 664 N N . GLU A 1 82 ? 4.952 29.386 0.998 1.00 60.94 82 GLU A N 1
ATOM 665 C CA . GLU A 1 82 ? 6.156 30.233 0.975 1.00 60.94 82 GLU A CA 1
ATOM 666 C C . GLU A 1 82 ? 7.166 29.927 -0.150 1.00 60.94 82 GLU A C 1
ATOM 668 O O . GLU A 1 82 ? 8.058 30.740 -0.373 1.00 60.94 82 GLU A O 1
ATOM 673 N N . ALA A 1 83 ? 7.038 28.822 -0.904 1.00 56.94 83 ALA A N 1
ATOM 674 C CA . ALA A 1 83 ? 8.132 28.356 -1.779 1.00 56.94 83 ALA A CA 1
ATOM 675 C C . ALA A 1 83 ? 7.756 27.963 -3.221 1.00 56.94 83 ALA A C 1
ATOM 677 O O . ALA A 1 83 ? 8.595 27.404 -3.916 1.00 56.94 83 ALA A O 1
ATOM 678 N N . ALA A 1 84 ? 6.530 28.215 -3.701 1.00 58.09 84 ALA A N 1
ATOM 679 C CA . ALA A 1 84 ? 6.063 27.781 -5.03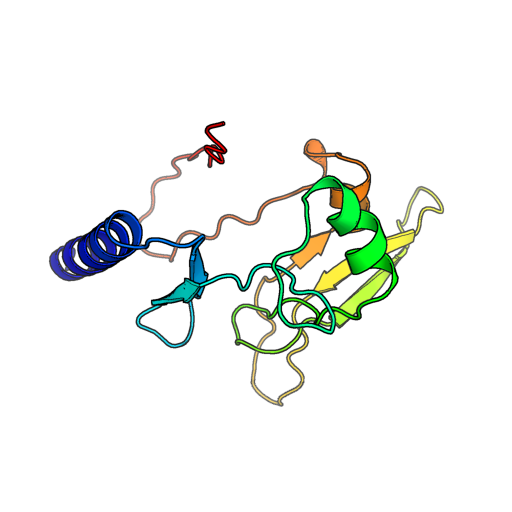7 1.00 58.09 84 ALA A CA 1
ATOM 680 C C . ALA A 1 84 ? 6.224 26.268 -5.330 1.00 58.09 84 ALA A C 1
ATOM 682 O O . ALA A 1 84 ? 6.040 25.821 -6.462 1.00 58.09 84 ALA A O 1
ATOM 683 N N . GLU A 1 85 ? 6.534 25.469 -4.311 1.00 73.94 85 GLU A N 1
ATOM 684 C CA . GLU A 1 85 ? 6.608 24.022 -4.396 1.00 73.94 85 GLU A CA 1
ATOM 685 C C . GLU A 1 85 ? 5.260 23.439 -3.970 1.00 73.94 85 GLU A C 1
ATOM 687 O O . GLU A 1 85 ? 4.822 23.591 -2.828 1.00 73.94 85 GLU A O 1
ATOM 692 N N . CYS A 1 86 ? 4.576 22.764 -4.891 1.00 82.69 86 CYS A N 1
ATOM 693 C CA . CYS A 1 86 ? 3.467 21.896 -4.520 1.00 82.69 86 CYS A CA 1
ATOM 694 C C . CYS A 1 86 ? 4.036 20.619 -3.886 1.00 82.69 86 CYS A C 1
ATOM 696 O O . CYS A 1 86 ? 5.055 20.089 -4.337 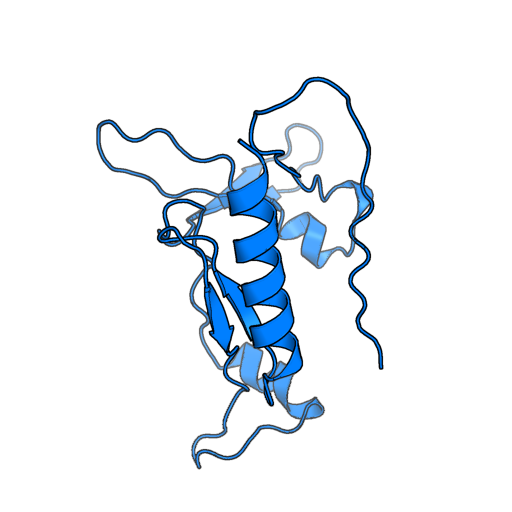1.00 82.69 86 CYS A O 1
ATOM 698 N N . TYR A 1 87 ? 3.352 20.078 -2.885 1.00 86.06 87 TYR A N 1
ATOM 699 C CA . TYR A 1 87 ? 3.667 18.767 -2.329 1.00 86.06 87 TYR A CA 1
ATOM 700 C C . TYR A 1 87 ? 2.449 17.848 -2.362 1.00 86.06 87 TYR A C 1
ATOM 702 O O . TYR A 1 87 ? 1.294 18.279 -2.343 1.00 86.06 87 TYR A O 1
ATOM 710 N N . VAL A 1 88 ? 2.722 16.552 -2.458 1.00 89.50 88 VAL A N 1
ATOM 711 C CA . VAL A 1 88 ? 1.720 15.505 -2.628 1.00 89.50 88 VAL A CA 1
ATOM 712 C C . VAL A 1 88 ? 1.604 14.713 -1.334 1.00 89.50 88 VAL A C 1
ATOM 714 O O . VAL A 1 88 ? 2.597 14.243 -0.781 1.00 89.50 88 VAL A O 1
ATOM 717 N N . THR A 1 89 ? 0.373 14.542 -0.861 1.00 89.81 89 THR A N 1
ATOM 718 C CA . THR A 1 89 ? 0.053 13.819 0.374 1.00 89.81 89 THR A CA 1
ATOM 719 C C . THR A 1 89 ? -0.976 12.723 0.119 1.00 89.81 89 THR A C 1
ATOM 721 O O . THR A 1 89 ? -1.847 12.871 -0.737 1.00 89.81 89 THR A O 1
ATOM 724 N N . LEU A 1 90 ? -0.887 11.624 0.868 1.00 90.50 90 LEU A N 1
ATOM 725 C CA . LEU A 1 90 ? -1.953 10.634 1.001 1.00 90.50 90 LEU A CA 1
ATOM 726 C C . LEU A 1 90 ? -2.677 10.867 2.318 1.00 90.50 90 LEU A C 1
ATOM 728 O O . LEU A 1 90 ? -2.043 10.904 3.370 1.00 90.50 90 LEU A O 1
ATOM 732 N N . GLU A 1 91 ? -3.996 10.997 2.268 1.00 90.88 91 GLU A N 1
ATOM 733 C CA . GLU A 1 91 ? -4.816 11.353 3.426 1.00 90.88 91 GLU A CA 1
ATOM 734 C C . GLU A 1 91 ? -6.023 10.424 3.580 1.00 90.88 91 GLU A C 1
ATOM 736 O O . GLU A 1 91 ? -6.472 9.765 2.638 1.00 90.88 91 GLU A O 1
ATOM 741 N N . CYS A 1 92 ? -6.614 10.419 4.774 1.00 87.81 92 CYS A N 1
ATOM 742 C CA . CYS A 1 92 ? -7.900 9.773 5.013 1.00 87.81 92 CYS A CA 1
ATOM 743 C C . CYS A 1 92 ? -8.994 10.293 4.050 1.00 87.81 92 CYS A C 1
ATOM 745 O O . CYS A 1 92 ? -9.251 11.494 3.973 1.00 87.81 92 CYS A O 1
ATOM 747 N N . ASN A 1 93 ? -9.687 9.379 3.358 1.00 91.19 93 ASN A N 1
ATOM 748 C CA . ASN A 1 93 ? -10.788 9.677 2.427 1.00 91.19 93 ASN A CA 1
ATOM 749 C C . ASN A 1 93 ? -12.164 9.269 2.991 1.00 91.19 93 ASN A C 1
ATOM 751 O O . ASN A 1 93 ? -13.014 8.717 2.293 1.00 91.19 93 ASN A O 1
ATOM 755 N N . VAL A 1 94 ? -12.392 9.487 4.284 1.00 87.31 94 VAL A N 1
ATOM 756 C CA . VAL A 1 94 ? -13.725 9.292 4.866 1.00 87.31 94 VAL A CA 1
ATOM 757 C C . VAL A 1 94 ? -14.661 10.374 4.336 1.00 87.31 94 VAL A C 1
ATOM 759 O O . VAL A 1 94 ? -14.368 11.561 4.440 1.00 87.31 94 VAL A O 1
ATOM 762 N N . ARG A 1 95 ? -15.786 9.947 3.755 1.00 79.25 95 ARG A N 1
ATOM 763 C CA . ARG A 1 95 ? -16.844 10.825 3.224 1.00 79.25 95 ARG A CA 1
ATOM 764 C C . ARG A 1 95 ? -18.216 10.564 3.850 1.00 79.25 95 ARG A C 1
ATOM 766 O O . ARG A 1 95 ? -19.183 11.228 3.489 1.00 79.25 95 ARG A O 1
ATOM 773 N N . THR A 1 96 ? -18.326 9.575 4.739 1.00 80.38 96 THR A N 1
ATOM 774 C CA . THR A 1 96 ? -19.594 9.214 5.380 1.00 80.38 96 THR A CA 1
ATOM 775 C C . THR A 1 96 ? -20.031 10.330 6.326 1.00 80.38 96 THR A C 1
ATOM 777 O O . THR A 1 96 ? -19.238 10.788 7.146 1.00 80.38 96 THR A O 1
ATOM 780 N N . SER A 1 97 ? -21.298 10.745 6.251 1.00 67.44 97 SER A N 1
ATOM 781 C CA . SER A 1 97 ? -21.871 11.668 7.235 1.00 67.44 97 SER A CA 1
ATOM 782 C C . SER A 1 97 ? -21.793 11.044 8.635 1.00 67.44 97 SER A C 1
ATOM 784 O O . SER A 1 97 ? -22.287 9.936 8.838 1.00 67.44 97 SER A O 1
ATOM 786 N N . GLY A 1 98 ? -21.144 11.733 9.577 1.00 76.12 98 GLY A N 1
ATOM 787 C CA . GLY A 1 98 ? -20.997 11.294 10.970 1.00 76.12 98 GLY A CA 1
ATOM 788 C C . GLY A 1 98 ? -19.693 10.564 11.318 1.00 76.12 98 GLY A C 1
ATOM 789 O O . GLY A 1 98 ? -19.488 10.263 12.489 1.00 76.12 98 GLY A O 1
ATOM 790 N N . GLU A 1 99 ? -18.800 10.303 10.357 1.00 79.50 99 GLU A N 1
ATOM 791 C CA . GLU A 1 99 ? -17.452 9.790 10.644 1.00 79.50 99 GLU A CA 1
ATOM 792 C C . GLU A 1 99 ? -16.416 10.931 10.612 1.00 79.50 99 GLU A C 1
ATOM 794 O O . GLU A 1 99 ? -16.357 11.698 9.649 1.00 79.50 99 GLU A O 1
ATOM 799 N N . GLU A 1 100 ? -15.566 11.029 11.638 1.00 83.50 100 GLU A N 1
ATOM 800 C CA . GLU A 1 100 ? -14.442 11.974 11.652 1.00 83.50 100 GLU A CA 1
ATOM 801 C C . GLU A 1 100 ? -13.240 11.424 10.854 1.00 83.50 100 GLU A C 1
ATOM 803 O O . GLU A 1 100 ? -12.960 10.221 10.901 1.00 83.50 100 GLU A O 1
ATOM 808 N N . PRO A 1 101 ? -12.487 12.266 10.117 1.00 84.75 101 PRO A N 1
ATOM 809 C CA . PRO A 1 101 ? -11.252 11.836 9.467 1.00 84.75 101 PRO A CA 1
ATOM 810 C C . PRO A 1 101 ? -10.237 11.303 10.487 1.00 84.75 101 PRO A C 1
ATOM 812 O O . PRO A 1 101 ? -9.969 11.937 11.503 1.00 84.75 101 PRO A O 1
ATOM 815 N N . CYS A 1 102 ? -9.620 10.153 10.200 1.00 80.00 102 CYS A N 1
ATOM 816 C CA . CYS A 1 102 ? -8.529 9.640 11.032 1.00 80.00 102 CYS A CA 1
ATOM 817 C C . CYS A 1 102 ? -7.222 10.389 10.724 1.00 80.00 102 CYS A C 1
ATOM 819 O O . CYS A 1 102 ? -7.081 10.924 9.620 1.00 80.00 102 CYS A O 1
ATOM 821 N N . PRO A 1 103 ? -6.223 10.350 11.624 1.00 78.94 103 PRO A N 1
ATOM 822 C CA . PRO A 1 103 ? -4.952 11.057 11.448 1.00 78.94 103 PRO A CA 1
ATOM 823 C C . PRO A 1 103 ? -4.001 10.385 10.437 1.00 78.94 103 PRO A C 1
ATOM 825 O O . PRO A 1 103 ? -2.790 10.544 10.529 1.00 78.94 103 PRO A O 1
ATOM 828 N N . PHE A 1 104 ? -4.512 9.590 9.490 1.00 80.31 104 PHE A N 1
ATOM 829 C CA . PHE A 1 104 ? -3.676 9.003 8.445 1.00 80.31 104 PHE A CA 1
ATOM 830 C C . PHE A 1 104 ? -3.196 10.099 7.488 1.00 80.31 104 PHE A C 1
ATOM 832 O O . PHE A 1 104 ? -4.015 10.711 6.794 1.00 80.31 104 PHE A O 1
ATOM 839 N N . LEU A 1 105 ? -1.878 10.295 7.436 1.00 85.81 105 LEU A N 1
ATOM 840 C CA . LEU A 1 105 ? -1.203 11.220 6.537 1.00 85.81 105 LEU A CA 1
ATOM 841 C C . LEU A 1 105 ? 0.178 10.670 6.156 1.00 85.81 105 LEU A C 1
ATOM 843 O O . LEU A 1 105 ? 0.951 10.286 7.029 1.00 85.81 105 LEU A O 1
ATOM 847 N N . ILE A 1 106 ? 0.488 10.651 4.859 1.00 85.00 106 ILE A N 1
ATOM 848 C CA . ILE A 1 106 ? 1.829 10.354 4.332 1.00 85.00 106 ILE A CA 1
ATOM 849 C C . ILE A 1 106 ? 2.214 11.467 3.362 1.00 85.00 106 ILE A C 1
ATOM 851 O O . ILE A 1 106 ? 1.486 11.726 2.403 1.00 85.00 106 ILE A O 1
ATOM 855 N N . ASN A 1 107 ? 3.358 12.113 3.582 1.00 85.31 107 ASN A N 1
ATOM 856 C CA . ASN A 1 107 ? 3.913 13.089 2.649 1.00 85.31 107 ASN A CA 1
ATOM 857 C C . ASN A 1 107 ? 4.748 12.367 1.582 1.00 85.31 107 ASN A C 1
ATOM 859 O O . ASN A 1 107 ? 5.902 12.017 1.813 1.00 85.31 107 ASN A O 1
ATOM 863 N N . LEU A 1 108 ? 4.160 12.127 0.406 1.00 84.31 108 LEU A N 1
ATOM 864 C CA . LEU A 1 108 ? 4.844 11.432 -0.688 1.00 84.31 108 LEU A CA 1
ATOM 865 C C . LEU A 1 108 ? 6.007 12.251 -1.243 1.00 84.31 108 LEU A C 1
ATOM 867 O O . LEU A 1 108 ? 7.022 11.686 -1.631 1.00 84.31 108 LEU A O 1
ATOM 871 N N . SER A 1 109 ? 5.874 13.576 -1.277 1.00 84.88 109 SER A N 1
ATOM 872 C CA . SER A 1 109 ? 6.947 14.442 -1.762 1.00 84.88 109 SER A CA 1
ATOM 873 C C . SER A 1 109 ? 8.171 14.439 -0.851 1.00 84.88 109 SER A C 1
ATOM 875 O O . SER A 1 109 ? 9.270 14.583 -1.373 1.00 84.88 109 SER A O 1
ATOM 877 N N . ALA A 1 110 ? 7.998 14.287 0.464 1.00 82.12 110 ALA A N 1
ATOM 878 C CA . ALA A 1 110 ? 9.112 14.115 1.401 1.00 82.12 110 ALA A CA 1
ATOM 879 C C . ALA A 1 110 ? 9.705 12.703 1.296 1.00 82.12 110 ALA A C 1
ATOM 881 O O . ALA A 1 110 ? 10.908 12.556 1.100 1.00 82.12 110 ALA A O 1
ATOM 882 N N . LEU A 1 111 ? 8.845 11.674 1.279 1.00 80.25 111 LEU A N 1
ATOM 883 C CA . LEU A 1 111 ? 9.258 10.273 1.143 1.00 80.25 111 LEU A CA 1
ATOM 884 C C . LEU A 1 111 ? 10.115 10.034 -0.110 1.00 80.25 111 LEU A C 1
ATOM 886 O O . LEU A 1 111 ? 11.108 9.321 -0.057 1.00 80.25 111 LEU A O 1
ATOM 890 N N . LEU A 1 112 ? 9.740 10.625 -1.248 1.00 80.81 112 LEU A N 1
ATOM 891 C CA . LEU A 1 112 ? 10.474 10.466 -2.510 1.00 80.81 112 LEU A CA 1
ATOM 892 C C . LEU A 1 112 ? 11.770 11.281 -2.580 1.00 80.81 112 LEU A C 1
ATOM 894 O O . LEU A 1 112 ? 12.619 10.982 -3.418 1.00 80.81 112 LEU A O 1
ATOM 898 N N . ARG A 1 113 ? 11.915 12.314 -1.744 1.00 79.94 113 ARG A N 1
ATOM 899 C CA . ARG A 1 113 ? 13.150 13.101 -1.629 1.00 79.94 113 ARG A CA 1
ATOM 900 C C . ARG A 1 113 ? 14.148 12.488 -0.646 1.00 79.94 113 ARG A C 1
ATOM 902 O O . ARG A 1 113 ? 15.246 13.021 -0.543 1.00 79.94 113 ARG A O 1
ATOM 909 N N . ASP A 1 114 ? 13.775 11.392 0.022 1.00 71.56 114 ASP A N 1
ATOM 910 C CA . ASP A 1 114 ? 14.535 10.815 1.139 1.00 71.56 114 ASP A CA 1
ATOM 911 C C . ASP A 1 114 ? 14.769 11.852 2.256 1.00 71.56 114 ASP A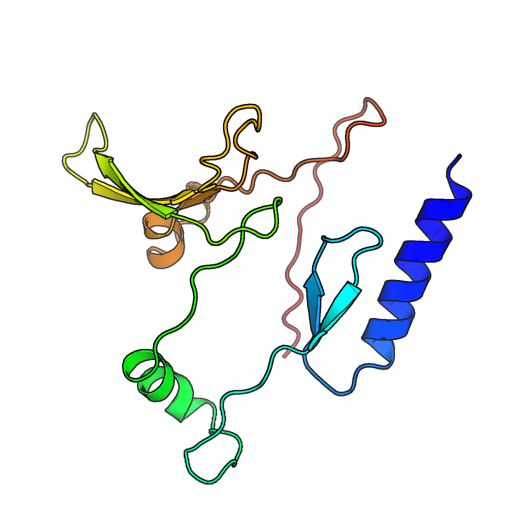 C 1
ATOM 913 O O . ASP A 1 114 ? 15.806 11.891 2.912 1.00 71.56 114 ASP A O 1
ATOM 917 N N . ASP A 1 115 ? 13.801 12.760 2.419 1.00 69.69 115 ASP A N 1
ATOM 918 C CA . ASP A 1 115 ? 13.853 13.849 3.389 1.00 69.69 115 ASP A CA 1
ATOM 919 C C . ASP A 1 115 ? 13.166 13.400 4.682 1.00 69.69 115 ASP A C 1
ATOM 921 O O . ASP A 1 115 ? 11.986 13.676 4.929 1.00 69.69 115 ASP A O 1
ATOM 925 N N . ASP A 1 116 ? 13.915 12.637 5.480 1.00 60.41 116 ASP A N 1
ATOM 926 C CA . ASP A 1 116 ? 13.470 12.106 6.771 1.00 60.41 116 ASP A CA 1
ATOM 927 C C . ASP A 1 116 ? 13.087 13.219 7.762 1.00 60.41 116 ASP A C 1
ATOM 929 O O . ASP A 1 116 ? 12.219 13.005 8.613 1.00 60.41 116 ASP A O 1
ATOM 933 N N . ASP A 1 117 ? 13.662 14.420 7.627 1.00 59.50 117 ASP A N 1
ATOM 934 C CA . ASP A 1 117 ? 13.368 15.566 8.495 1.00 59.50 117 ASP A CA 1
ATOM 935 C C . ASP A 1 117 ? 11.931 16.091 8.288 1.00 59.50 117 ASP A C 1
ATOM 937 O O . ASP A 1 117 ? 11.329 16.644 9.213 1.00 59.50 117 ASP A O 1
ATOM 941 N N . TYR A 1 118 ? 11.345 15.871 7.103 1.00 51.44 118 TYR A N 1
ATOM 942 C CA . TYR A 1 118 ? 9.956 16.225 6.771 1.00 51.44 118 TYR A CA 1
ATOM 943 C C . TYR A 1 118 ? 8.955 15.075 6.920 1.00 51.44 118 TYR A C 1
ATOM 945 O O . TYR A 1 118 ? 7.740 15.271 6.767 1.00 51.44 118 TYR A O 1
ATOM 953 N N . MET A 1 119 ? 9.435 13.872 7.225 1.00 49.06 119 MET A N 1
ATOM 954 C CA . MET A 1 119 ? 8.593 12.714 7.487 1.00 49.06 119 MET A CA 1
ATOM 955 C C . MET A 1 119 ? 8.196 12.711 8.964 1.00 49.06 119 MET A C 1
ATOM 957 O O . MET A 1 119 ? 8.725 11.964 9.784 1.00 49.06 119 MET A O 1
ATOM 961 N N . GLU A 1 120 ? 7.224 13.553 9.328 1.00 47.16 120 GLU A N 1
ATOM 962 C CA . GLU A 1 120 ? 6.640 13.520 10.669 1.00 47.16 120 GLU A CA 1
ATOM 963 C C . GLU A 1 120 ? 5.795 12.243 10.813 1.00 47.16 120 GLU A C 1
ATOM 965 O O . GLU A 1 120 ? 4.593 12.197 10.535 1.00 47.16 120 GLU A O 1
ATOM 970 N N . PHE A 1 121 ? 6.445 11.150 11.219 1.00 45.25 121 PHE A N 1
ATOM 971 C CA . PHE A 1 121 ? 5.762 9.920 11.587 1.00 45.25 121 PHE A CA 1
ATOM 972 C C . PHE A 1 121 ? 4.928 10.207 12.834 1.00 45.25 121 PHE A C 1
ATOM 974 O O . PHE A 1 121 ? 5.429 10.204 13.960 1.00 45.25 121 PHE A O 1
ATOM 981 N N . CYS A 1 122 ? 3.632 10.445 12.642 1.00 40.25 122 CYS A N 1
ATOM 982 C CA . CYS A 1 122 ? 2.664 10.510 13.726 1.00 40.25 122 CYS A CA 1
ATOM 983 C C . CYS A 1 122 ? 2.546 9.132 14.407 1.00 40.25 122 CYS A C 1
ATOM 985 O O . CYS A 1 122 ? 1.620 8.360 14.153 1.00 40.25 122 CYS A O 1
ATOM 987 N N . LEU A 1 123 ? 3.498 8.804 15.285 1.00 35.12 123 LEU A N 1
ATOM 988 C CA . LEU A 1 123 ? 3.444 7.646 16.169 1.00 35.12 123 LEU A CA 1
ATOM 989 C C . LEU A 1 123 ? 2.365 7.892 17.224 1.00 35.12 123 LEU A C 1
ATOM 991 O O . LEU A 1 123 ? 2.633 8.385 18.323 1.00 35.12 123 LEU A O 1
ATOM 995 N N . TYR A 1 124 ? 1.121 7.535 16.913 1.00 43.28 124 TYR A N 1
ATOM 996 C CA . TYR A 1 124 ? 0.072 7.582 17.919 1.00 43.28 124 TYR A CA 1
ATOM 997 C C . TYR A 1 124 ? 0.124 6.358 18.829 1.00 43.28 124 TYR A C 1
ATOM 999 O O . TYR A 1 124 ? -0.329 5.258 18.509 1.00 43.28 124 TYR A O 1
ATOM 1007 N N . ARG A 1 125 ? 0.622 6.621 20.043 1.00 35.59 125 ARG A N 1
ATOM 1008 C CA . ARG A 1 125 ? 0.219 5.927 21.266 1.00 35.59 125 ARG A CA 1
ATOM 1009 C C . ARG A 1 125 ? -1.302 5.785 21.291 1.00 35.59 125 ARG A C 1
ATOM 1011 O O . ARG A 1 125 ? -2.016 6.787 21.291 1.00 35.59 125 ARG A O 1
ATOM 1018 N N . ARG A 1 126 ? -1.789 4.553 21.461 1.00 35.19 126 ARG A N 1
ATOM 1019 C CA . ARG A 1 126 ? -3.088 4.328 22.110 1.00 35.19 126 ARG A CA 1
ATOM 1020 C C . ARG A 1 126 ? -3.083 5.118 23.418 1.00 35.19 126 ARG A C 1
ATOM 1022 O O . ARG A 1 126 ? -2.210 4.897 24.256 1.00 35.19 126 ARG A O 1
ATOM 1029 N N . LEU A 1 127 ? -4.022 6.047 23.571 1.00 36.56 127 LEU A N 1
ATOM 1030 C CA . LEU A 1 127 ? -4.271 6.766 24.816 1.00 36.56 127 LEU A CA 1
ATOM 1031 C C . LEU A 1 127 ? -4.613 5.765 25.929 1.00 36.56 127 LEU A C 1
ATOM 1033 O O . LEU A 1 127 ? -5.762 5.411 26.152 1.00 36.56 127 LEU A O 1
ATOM 1037 N N . SER A 1 128 ? -3.583 5.305 26.624 1.00 37.84 128 SER A N 1
ATOM 1038 C CA . SER A 1 128 ? -3.623 4.921 28.025 1.00 37.84 128 SER A CA 1
ATOM 1039 C C . SER A 1 128 ? -2.203 5.103 28.551 1.00 37.84 128 SER A C 1
ATOM 1041 O O . SER A 1 128 ? -1.281 4.451 28.069 1.00 37.84 128 SER A O 1
ATOM 1043 N N . ASP A 1 129 ? -2.063 5.996 29.519 1.00 37.41 129 ASP A N 1
ATOM 1044 C CA . ASP A 1 129 ? -0.882 6.298 30.326 1.00 37.41 129 ASP A CA 1
ATOM 1045 C C . ASP A 1 129 ? 0.075 7.431 29.903 1.00 37.41 129 ASP A C 1
ATOM 1047 O O . ASP A 1 129 ? 0.963 7.345 29.046 1.00 37.41 129 ASP A O 1
ATOM 1051 N N . SER A 1 130 ? -0.093 8.521 30.647 1.00 39.62 130 SER A N 1
ATOM 1052 C CA . SER A 1 130 ? 0.820 9.627 30.893 1.00 39.62 130 SER A CA 1
ATOM 1053 C C . SER A 1 130 ? 2.227 9.149 31.265 1.00 39.62 130 SER A C 1
ATOM 1055 O O . SER A 1 130 ? 2.475 8.785 32.408 1.00 39.62 130 SER A O 1
ATOM 1057 N N . ARG A 1 131 ? 3.152 9.187 30.295 1.00 37.81 131 ARG A N 1
ATOM 1058 C CA . ARG A 1 131 ? 4.617 9.350 30.452 1.00 37.81 131 ARG A CA 1
ATOM 1059 C C . ARG A 1 131 ? 5.266 9.235 29.079 1.00 37.81 131 ARG A C 1
ATOM 1061 O O . ARG A 1 131 ? 5.424 8.129 28.576 1.00 37.81 131 ARG A O 1
ATOM 1068 N N . LYS A 1 132 ? 5.620 10.367 28.467 1.00 32.81 132 LYS A N 1
ATOM 1069 C CA . LYS A 1 132 ? 6.331 10.430 27.181 1.00 32.81 132 LYS A CA 1
ATOM 1070 C C . LYS A 1 132 ? 7.582 9.537 27.241 1.00 32.81 132 LYS A C 1
ATOM 1072 O O . LYS A 1 132 ? 8.448 9.752 28.083 1.00 32.81 132 LYS A O 1
ATOM 1077 N N . ARG A 1 133 ? 7.661 8.533 26.370 1.00 34.41 133 ARG A N 1
ATOM 1078 C CA . ARG A 1 133 ? 8.906 7.834 26.034 1.00 34.41 133 ARG A CA 1
ATOM 1079 C C . ARG A 1 133 ? 8.989 7.798 24.518 1.00 34.41 133 ARG A C 1
ATOM 1081 O O . ARG A 1 133 ? 8.059 7.319 23.874 1.00 34.41 133 ARG A O 1
ATOM 1088 N N . VAL A 1 134 ? 10.066 8.371 23.997 1.00 31.28 134 VAL A N 1
ATOM 1089 C CA . VAL A 1 134 ? 10.450 8.307 22.589 1.00 31.28 134 VAL A CA 1
ATOM 1090 C C . VAL A 1 134 ? 10.898 6.873 22.323 1.00 31.28 134 VAL A C 1
ATOM 1092 O O . VAL A 1 134 ? 11.759 6.363 23.037 1.00 31.28 134 VAL A O 1
ATOM 1095 N N . LEU A 1 135 ? 10.282 6.209 21.350 1.00 32.50 135 LEU A N 1
ATOM 1096 C CA . LEU A 1 135 ? 10.750 4.927 20.836 1.00 32.50 135 LEU A CA 1
ATOM 1097 C C . LEU A 1 135 ? 11.136 5.144 19.377 1.00 32.50 135 LEU A C 1
ATOM 1099 O O . LEU A 1 135 ? 10.284 5.453 18.549 1.00 32.50 135 LEU A O 1
ATOM 1103 N N . HIS A 1 136 ? 12.431 5.004 19.098 1.00 26.98 136 HIS A N 1
ATOM 1104 C CA . HIS A 1 136 ? 12.957 4.886 17.745 1.00 26.98 136 HIS A CA 1
ATOM 1105 C C . HIS A 1 136 ? 12.472 3.560 17.155 1.00 26.98 136 HIS A C 1
ATOM 1107 O O . HIS A 1 136 ? 12.797 2.493 17.679 1.00 26.98 136 HIS A O 1
ATOM 1113 N N . CYS A 1 137 ? 11.699 3.618 16.073 1.00 29.19 137 CYS A N 1
ATOM 1114 C CA . CYS A 1 137 ? 11.395 2.433 15.285 1.00 29.19 137 CYS A CA 1
ATOM 1115 C C . CYS A 1 137 ? 12.569 2.198 14.326 1.00 29.19 137 CYS A C 1
ATOM 1117 O O . CYS A 1 137 ? 12.659 2.826 13.275 1.00 29.19 137 CYS A O 1
ATOM 1119 N N . HIS A 1 138 ? 13.507 1.336 14.716 1.00 25.53 138 HIS A N 1
ATOM 1120 C CA . HIS A 1 138 ? 14.498 0.809 13.785 1.00 25.53 138 HIS A CA 1
ATOM 1121 C C . HIS A 1 138 ? 13.810 -0.230 12.898 1.00 25.53 138 HIS A C 1
ATOM 1123 O O . HIS A 1 138 ? 13.473 -1.318 13.368 1.00 25.53 138 HIS A O 1
ATOM 1129 N N . TYR A 1 139 ? 13.628 0.075 11.613 1.00 32.19 139 TYR A N 1
ATOM 1130 C CA . TYR A 1 139 ? 13.410 -0.969 10.618 1.00 32.19 139 TYR A CA 1
ATOM 1131 C C . TYR A 1 139 ? 14.670 -1.842 10.573 1.00 32.19 139 TYR A C 1
ATOM 1133 O O . TYR A 1 139 ? 15.703 -1.443 10.041 1.00 32.19 139 TYR A O 1
ATOM 1141 N N . LEU A 1 140 ? 14.606 -3.037 11.163 1.00 25.84 140 LEU A N 1
ATOM 1142 C CA . LEU A 1 140 ? 15.604 -4.081 10.9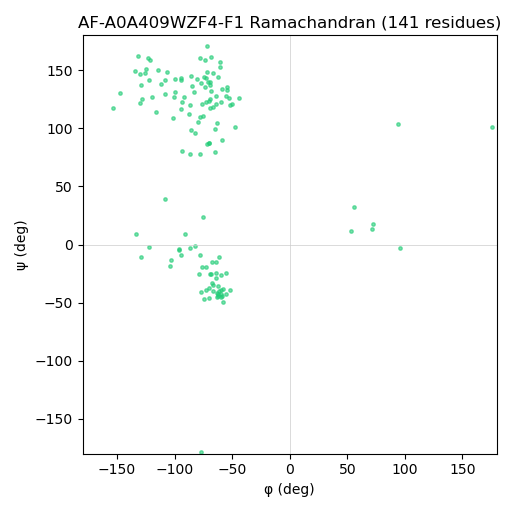46 1.00 25.84 140 LEU A CA 1
ATOM 1143 C C . LEU A 1 140 ? 15.322 -4.744 9.595 1.00 25.84 140 LEU A C 1
ATOM 1145 O O . LEU A 1 140 ? 14.790 -5.849 9.528 1.00 25.84 140 LEU A O 1
ATOM 1149 N N . LEU A 1 141 ? 15.717 -4.076 8.512 1.00 27.25 141 LEU A N 1
ATOM 1150 C CA . LEU A 1 141 ? 16.093 -4.779 7.290 1.00 27.25 141 LEU A CA 1
ATOM 1151 C C . LEU A 1 141 ? 17.445 -5.442 7.570 1.00 27.25 141 LEU A C 1
ATOM 1153 O O . LEU A 1 141 ? 18.499 -4.852 7.352 1.00 27.25 141 LEU A O 1
ATOM 1157 N N . ARG A 1 142 ? 17.424 -6.650 8.140 1.00 24.25 142 ARG A N 1
ATOM 1158 C CA . ARG A 1 142 ? 18.618 -7.499 8.138 1.00 24.25 142 ARG A CA 1
ATOM 1159 C C . ARG A 1 142 ? 18.734 -8.132 6.755 1.00 24.25 142 ARG A C 1
ATOM 1161 O O . ARG A 1 142 ? 17.903 -8.961 6.395 1.00 24.25 142 ARG A O 1
ATOM 1168 N N . THR A 1 143 ? 19.739 -7.690 6.004 1.00 32.94 143 THR A N 1
ATOM 1169 C CA . THR A 1 143 ? 20.380 -8.470 4.937 1.00 32.94 143 THR A CA 1
ATOM 1170 C C . THR A 1 143 ? 21.032 -9.721 5.503 1.00 32.94 143 THR A C 1
ATOM 1172 O O . THR A 1 143 ? 21.628 -9.595 6.602 1.00 32.94 143 THR A O 1
#

Organism: NCBI:txid231916

Foldseek 3Di:
DCPVVVVLVVVQVVVVVPDPADWDWAVPDPVIDIDGDDADADPVRHHDDPVCVVVVVVVDDDFADADPVRHGWDWDWAADPPDRDIWIKTFFPDDDPPDDGDPDIATVRCVVVVNVVPGPPPPDDPPDDDDDDDDDPDPPPPD

Solvent-accessible surface area (backbone atoms only — not comparable to full-atom values): 9478 Å² total; per-residue (Å²): 139,60,69,71,56,57,55,52,54,50,50,52,51,52,53,57,74,69,46,93,60,62,64,44,83,38,70,67,67,82,80,52,44,80,42,76,58,82,75,65,55,44,100,84,71,42,78,58,56,79,89,48,47,67,62,49,61,74,76,50,89,74,82,65,63,58,26,90,85,71,42,58,36,38,83,44,79,42,78,44,96,86,69,88,45,71,41,40,31,38,29,45,55,73,80,58,92,91,62,79,73,56,93,41,68,44,55,51,53,30,64,75,66,72,36,66,90,68,55,76,75,81,78,77,72,75,94,72,78,97,68,96,72,92,76,84,82,77,84,79,79,76,127

Secondary structure (DSSP, 8-state):
--HHHHHHHHHHHHHHHH-SS-EEEE--SSSPEEEE-PPPB-TTSPBPPGGGHHHHHHHS--PPPB-TTSPBPEEEEEE-TTTS-EEEEEE----STTPPPPS-EEEHHHHTTT-GGG--------S----------------

pLDDT: mean 70.32, std 19.07, range [24.25, 92.94]

Sequence (143 aa):
MDSFKTDFEKQLIDEQLHAANMTTFRPYPFPGRLVEIPYPLSEQGRPLAPHRLPDYCRTHQFDLPSCFHGKETKLTIKDASEAAECYVTLECNVRTSGEEPCPFLINLSALLRDDDDYMEFCLYRRLSDSRKRVLHCHYLLRT

Radius of gyration: 18.71 Å; Cα contacts (8 Å, |Δi|>4): 139; chains: 1; bounding box: 42×50×49 Å